Protein AF-A0A7W0FLH9-F1 (afdb_monomer)

Mean predicted aligned error: 10.16 Å

Foldseek 3Di:
DDPPPDPPQVLVVVVVVVVVVVVVCVVVVVDPDDPVLVCLLQVLVNLLSVLVSCVVVPQDNQLSVLSNVLSVVQNCQSVVVDPHHSVRSCVVCVVVNVVSVVVCCVVRDPPDPVVVVVD

Structure (mmCIF, N/CA/C/O backbone):
data_AF-A0A7W0FLH9-F1
#
_entry.id   AF-A0A7W0FLH9-F1
#
loop_
_atom_site.group_PDB
_atom_site.id
_atom_site.type_symbol
_atom_site.label_atom_id
_atom_site.label_alt_id
_atom_site.label_comp_id
_atom_site.label_asym_id
_atom_site.label_entity_id
_atom_site.label_seq_id
_atom_site.pdbx_PDB_ins_code
_atom_site.Cartn_x
_atom_site.Cartn_y
_atom_site.Cartn_z
_atom_site.occupancy
_atom_site.B_iso_or_equiv
_atom_site.auth_seq_id
_atom_site.auth_comp_id
_atom_site.auth_asym_id
_atom_site.auth_atom_id
_atom_site.pdbx_PDB_model_num
ATOM 1 N N . MET A 1 1 ? 5.107 27.122 -25.623 1.00 46.94 1 MET A N 1
ATOM 2 C CA . MET A 1 1 ? 5.609 25.757 -25.360 1.00 46.94 1 MET A CA 1
ATOM 3 C C . MET A 1 1 ? 4.586 25.083 -24.469 1.00 46.94 1 MET A C 1
ATOM 5 O O . MET A 1 1 ? 4.486 25.435 -23.302 1.00 46.94 1 MET A O 1
ATOM 9 N N . GLU A 1 2 ? 3.732 24.239 -25.037 1.00 46.28 2 GLU A N 1
ATOM 10 C CA . GLU A 1 2 ? 2.670 23.574 -24.283 1.00 46.28 2 GLU A CA 1
ATOM 11 C C . GLU A 1 2 ? 3.302 22.522 -23.369 1.00 46.28 2 GLU A C 1
ATOM 13 O O . GLU A 1 2 ? 3.909 21.554 -23.830 1.00 46.28 2 GLU A O 1
ATOM 18 N N . ALA A 1 3 ? 3.222 22.747 -22.057 1.00 50.81 3 ALA A N 1
ATOM 19 C CA . ALA A 1 3 ? 3.651 21.775 -21.067 1.00 50.81 3 ALA A CA 1
ATOM 20 C C . ALA A 1 3 ? 2.731 20.556 -21.181 1.00 50.81 3 ALA A C 1
ATOM 22 O O . ALA A 1 3 ? 1.613 20.549 -20.668 1.00 50.81 3 ALA A O 1
ATOM 23 N N . LYS A 1 4 ? 3.196 19.530 -21.898 1.00 52.47 4 LYS A N 1
ATOM 24 C CA . LYS A 1 4 ? 2.549 18.223 -21.997 1.00 52.47 4 LYS A CA 1
ATOM 25 C C . LYS A 1 4 ? 2.436 17.661 -20.578 1.00 52.47 4 LYS A C 1
ATOM 27 O O . LYS A 1 4 ? 3.406 17.102 -20.061 1.00 52.47 4 LYS A O 1
ATOM 32 N N . LYS A 1 5 ? 1.286 17.875 -19.925 1.00 56.19 5 LYS A N 1
ATOM 33 C CA . LYS A 1 5 ? 0.971 17.286 -18.620 1.00 56.19 5 LYS A CA 1
ATOM 34 C C . LYS A 1 5 ? 1.195 15.784 -18.761 1.00 56.19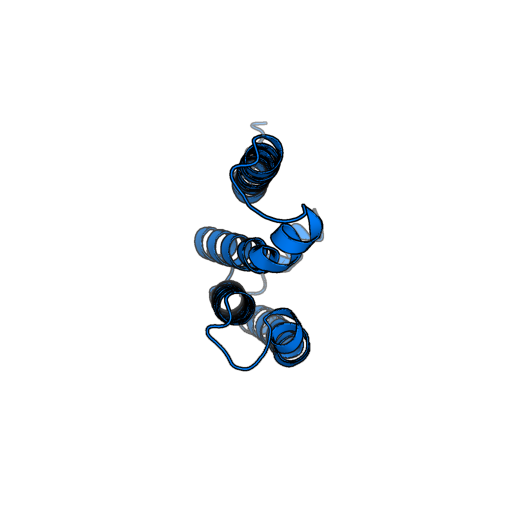 5 LYS A C 1
ATOM 36 O O . LYS A 1 5 ? 0.515 15.125 -19.549 1.00 56.19 5 LYS A O 1
ATOM 41 N N . LYS A 1 6 ? 2.210 15.261 -18.064 1.00 59.78 6 LYS A N 1
ATOM 42 C CA . LYS A 1 6 ? 2.355 13.815 -17.877 1.00 59.78 6 LYS A CA 1
ATOM 43 C C . LYS A 1 6 ? 1.005 13.323 -17.339 1.00 59.78 6 LYS A C 1
ATOM 45 O O . LYS A 1 6 ? 0.449 14.027 -16.498 1.00 59.78 6 LYS A O 1
ATOM 50 N N . PRO A 1 7 ? 0.453 12.195 -17.815 1.00 52.34 7 PRO A N 1
ATOM 51 C CA . PRO A 1 7 ? -0.747 11.637 -17.207 1.00 52.34 7 PRO A CA 1
ATOM 52 C C . PRO A 1 7 ? -0.443 11.452 -15.721 1.00 52.34 7 PRO A C 1
ATOM 54 O O . PRO A 1 7 ? 0.448 10.684 -15.354 1.00 52.34 7 PRO A O 1
ATOM 57 N N . GLU A 1 8 ? -1.078 12.263 -14.879 1.00 59.50 8 GLU A N 1
ATOM 58 C CA . GLU A 1 8 ? -0.849 12.219 -13.445 1.00 59.50 8 GLU A CA 1
ATOM 59 C C . GLU A 1 8 ? -1.439 10.908 -12.940 1.00 59.50 8 GLU A C 1
ATOM 61 O O . GLU A 1 8 ? -2.645 10.743 -12.813 1.00 59.50 8 GLU A O 1
ATOM 66 N N . SER A 1 9 ? -0.544 9.940 -12.767 1.00 63.91 9 SER A N 1
ATOM 67 C CA . SER A 1 9 ? -0.634 8.792 -11.877 1.00 63.91 9 SER A CA 1
ATOM 68 C C . SER A 1 9 ? -1.848 8.825 -10.937 1.00 63.91 9 SER A C 1
ATOM 70 O O . SER A 1 9 ? -1.760 9.389 -9.845 1.00 63.91 9 SER A O 1
ATOM 72 N N . LEU A 1 10 ? -2.945 8.159 -11.313 1.00 69.44 10 LEU A N 1
ATOM 73 C CA . LEU A 1 10 ? -4.137 8.030 -10.463 1.00 69.44 10 LEU A CA 1
ATOM 74 C C . LEU A 1 10 ? -3.866 7.214 -9.190 1.00 69.44 10 LEU A C 1
ATOM 76 O O . LEU A 1 10 ? -4.636 7.306 -8.239 1.00 69.44 10 LEU A O 1
ATOM 80 N N . PHE A 1 11 ? -2.746 6.485 -9.137 1.00 74.56 11 PHE A N 1
ATOM 81 C CA . PHE A 1 11 ? -2.289 5.751 -7.959 1.00 74.56 11 PHE A CA 1
ATOM 82 C C . PHE A 1 11 ? -2.237 6.608 -6.691 1.00 74.56 11 PHE A C 1
ATOM 84 O O . PHE A 1 11 ? -2.776 6.205 -5.666 1.00 74.56 11 PHE A O 1
ATOM 91 N N . PHE A 1 12 ? -1.614 7.791 -6.745 1.00 78.31 12 PHE A N 1
ATOM 92 C CA . PHE A 1 12 ? -1.407 8.613 -5.549 1.00 78.31 12 PHE A CA 1
ATOM 93 C C . PHE A 1 12 ? -2.721 9.216 -5.017 1.00 78.31 12 PHE A C 1
ATOM 95 O O . PHE A 1 12 ? -3.000 9.040 -3.830 1.00 78.31 12 PHE A O 1
ATOM 102 N N . PRO A 1 13 ? -3.581 9.836 -5.856 1.00 82.94 13 PRO A N 1
ATOM 103 C CA . PRO A 1 13 ? -4.915 10.260 -5.434 1.00 82.94 13 PRO A CA 1
ATOM 104 C C . PRO A 1 13 ? -5.774 9.104 -4.914 1.00 82.94 13 PRO A C 1
ATOM 106 O O . PRO A 1 13 ? -6.408 9.239 -3.873 1.00 82.94 13 PRO A O 1
ATOM 109 N N . LEU A 1 14 ? -5.780 7.956 -5.602 1.00 79.69 14 LEU A N 1
ATOM 110 C CA . LEU A 1 14 ? -6.586 6.801 -5.204 1.00 79.69 14 LEU A CA 1
ATOM 111 C C . LEU A 1 14 ? -6.117 6.211 -3.870 1.00 79.69 14 LEU A C 1
ATOM 113 O O . LEU A 1 14 ? -6.945 5.889 -3.022 1.00 79.69 14 LEU A O 1
ATOM 117 N N . LEU A 1 15 ? -4.802 6.115 -3.662 1.00 82.19 15 LEU A N 1
ATOM 118 C CA . LEU A 1 15 ? -4.219 5.662 -2.403 1.00 82.19 15 LEU A CA 1
ATOM 119 C C . LEU A 1 15 ? -4.559 6.623 -1.264 1.00 82.19 15 LEU A C 1
ATOM 121 O O . LEU A 1 15 ? -4.938 6.166 -0.191 1.00 82.19 15 LEU A O 1
ATOM 125 N N . LEU A 1 16 ? -4.499 7.937 -1.499 1.00 84.12 16 LEU A N 1
ATOM 126 C CA . LEU A 1 16 ? -4.888 8.943 -0.510 1.00 84.12 16 LEU A CA 1
ATOM 127 C C . LEU A 1 16 ? -6.373 8.828 -0.135 1.00 84.12 16 LEU A C 1
ATOM 129 O O . LEU A 1 16 ? -6.709 8.865 1.047 1.00 84.12 16 LEU A O 1
ATOM 133 N N . VAL A 1 17 ? -7.253 8.647 -1.127 1.00 85.88 17 VAL A N 1
ATOM 134 C CA . VAL A 1 17 ? -8.693 8.438 -0.904 1.00 85.88 17 VAL A CA 1
ATOM 135 C C . VAL A 1 17 ? -8.933 7.156 -0.111 1.00 85.88 17 VAL A C 1
ATOM 137 O O . VAL A 1 17 ? -9.650 7.189 0.886 1.00 85.88 17 VAL A O 1
ATOM 140 N N . ALA A 1 18 ? -8.305 6.044 -0.500 1.00 83.25 18 ALA A N 1
ATOM 141 C CA . ALA A 1 18 ? -8.431 4.770 0.202 1.00 83.25 18 ALA A CA 1
ATOM 142 C C . ALA A 1 18 ? -7.957 4.880 1.660 1.00 83.25 18 ALA A C 1
ATOM 144 O O . ALA A 1 18 ? -8.664 4.451 2.570 1.00 83.25 18 ALA A O 1
ATOM 145 N N . LEU A 1 19 ? -6.802 5.512 1.890 1.00 86.31 19 LEU A N 1
ATOM 146 C CA . LEU A 1 19 ? -6.252 5.730 3.226 1.00 86.31 19 LEU A CA 1
ATOM 147 C C . LEU A 1 19 ? -7.171 6.624 4.073 1.00 86.31 19 LEU A C 1
ATOM 149 O O . LEU A 1 19 ? -7.429 6.320 5.235 1.00 86.31 19 LEU A O 1
ATOM 153 N N . GLY A 1 20 ? -7.698 7.702 3.485 1.00 86.69 20 GLY A N 1
ATOM 154 C CA . GLY A 1 20 ? -8.612 8.629 4.151 1.00 86.69 20 GLY A CA 1
ATOM 155 C C . GLY A 1 20 ? -9.927 7.966 4.557 1.00 86.69 20 GLY A C 1
ATOM 156 O O . GLY A 1 20 ? -10.351 8.103 5.703 1.00 86.69 20 GLY A O 1
ATOM 157 N N . VAL A 1 21 ? -10.535 7.187 3.656 1.00 86.56 21 VAL A N 1
ATOM 158 C CA . VAL A 1 21 ? -11.740 6.395 3.955 1.00 86.56 21 VAL A CA 1
ATOM 159 C C . VAL A 1 21 ? -11.453 5.374 5.053 1.00 86.56 21 VAL A C 1
ATOM 161 O O . VAL A 1 21 ? -12.251 5.224 5.971 1.00 86.56 21 VAL A O 1
ATOM 164 N N . PHE A 1 22 ? -10.302 4.708 5.014 1.00 84.12 22 PHE A N 1
ATOM 165 C CA . PHE A 1 22 ? -9.934 3.706 6.011 1.00 84.12 22 PHE A CA 1
ATOM 166 C C . PHE A 1 22 ? -9.757 4.299 7.415 1.00 84.12 22 PHE A C 1
ATOM 168 O O . PHE A 1 22 ? -10.323 3.792 8.382 1.00 84.12 22 PHE A O 1
ATOM 175 N N . ILE A 1 23 ? -9.031 5.416 7.525 1.00 84.44 23 ILE A N 1
ATOM 176 C CA . ILE A 1 23 ? -8.865 6.149 8.789 1.00 84.44 23 ILE A CA 1
ATOM 177 C C . ILE A 1 23 ? -10.224 6.630 9.306 1.00 84.44 23 ILE A C 1
ATOM 179 O O . ILE A 1 23 ? -10.504 6.515 10.499 1.00 84.44 23 ILE A O 1
ATOM 183 N N . PHE A 1 24 ? -11.082 7.126 8.412 1.00 87.75 24 PHE A N 1
ATOM 184 C CA . PHE A 1 24 ? -12.431 7.552 8.759 1.00 87.75 24 PHE A CA 1
ATOM 185 C C . PHE A 1 24 ? -13.270 6.396 9.322 1.00 87.75 24 PHE A C 1
ATOM 187 O O . PHE A 1 24 ? -13.862 6.545 10.387 1.00 87.75 24 PHE A O 1
ATOM 194 N N . LEU A 1 25 ? -13.259 5.230 8.665 1.00 84.75 25 LEU A N 1
ATOM 195 C CA . LEU A 1 25 ? -13.985 4.025 9.090 1.00 84.75 25 LEU A CA 1
ATOM 196 C C . LEU A 1 25 ? -13.553 3.516 10.475 1.00 84.75 25 LEU A C 1
ATOM 198 O O . LEU A 1 25 ? -14.389 3.045 11.251 1.00 84.75 25 LEU A O 1
ATOM 202 N N . ILE A 1 26 ? -12.263 3.630 10.797 1.00 80.12 26 ILE A N 1
ATOM 203 C CA . ILE A 1 26 ? -11.733 3.283 12.122 1.00 80.12 26 ILE A CA 1
ATOM 204 C C . ILE A 1 26 ? -12.163 4.326 13.160 1.00 80.12 26 ILE A C 1
ATOM 206 O O . ILE A 1 26 ? -12.554 3.968 14.268 1.00 80.12 26 ILE A O 1
ATOM 210 N N . ASN A 1 27 ? -12.144 5.613 12.803 1.00 84.25 27 ASN A N 1
ATOM 211 C CA . ASN A 1 27 ? -12.521 6.691 13.716 1.00 84.25 27 ASN A CA 1
ATOM 212 C C . ASN A 1 27 ? -13.998 6.623 14.141 1.00 84.25 27 ASN A C 1
ATOM 214 O O . ASN A 1 27 ? -14.305 6.838 15.310 1.00 84.25 27 ASN A O 1
ATOM 218 N N . ILE A 1 28 ? -14.898 6.255 13.225 1.00 88.00 28 ILE A N 1
ATOM 219 C CA . ILE A 1 28 ? -16.331 6.081 13.519 1.00 88.00 28 ILE A CA 1
ATOM 220 C C . ILE A 1 28 ? -16.654 4.754 14.234 1.00 88.00 28 ILE A C 1
ATOM 222 O O . ILE A 1 28 ? -17.824 4.435 14.431 1.00 88.00 28 ILE A O 1
ATOM 226 N N . GLY A 1 29 ? -15.641 3.953 14.588 1.00 79.44 29 GLY A N 1
ATOM 227 C CA . GLY A 1 29 ? -15.801 2.701 15.335 1.00 79.44 29 GLY A CA 1
ATOM 228 C C . GLY A 1 29 ? -16.501 1.576 14.566 1.00 79.44 29 GLY A C 1
ATOM 229 O O . GLY A 1 29 ? -16.915 0.591 15.169 1.00 79.44 29 GLY A O 1
ATOM 230 N N . THR A 1 30 ? -16.649 1.710 13.243 1.00 80.69 30 THR A N 1
ATOM 231 C CA . THR A 1 30 ? -17.276 0.678 12.397 1.00 80.69 30 THR A CA 1
ATOM 232 C C . THR A 1 30 ? -16.352 -0.522 12.208 1.00 80.69 30 THR A C 1
ATOM 234 O O . THR A 1 30 ? -16.815 -1.655 12.108 1.00 80.69 30 THR A O 1
ATOM 237 N N . VAL A 1 31 ? -15.040 -0.283 12.178 1.00 76.00 31 VAL A N 1
ATOM 238 C CA . VAL A 1 31 ? -14.031 -1.335 12.060 1.00 76.00 31 VAL A CA 1
ATOM 239 C C . VAL A 1 31 ? -13.496 -1.664 13.446 1.00 76.00 31 VAL A C 1
ATOM 241 O O . VAL A 1 31 ? -12.934 -0.811 14.129 1.00 76.00 31 VAL A O 1
ATOM 244 N N . SER A 1 32 ? -13.694 -2.911 13.864 1.00 72.12 32 SER A N 1
ATOM 245 C CA . SER A 1 32 ? -13.181 -3.427 15.128 1.00 72.12 32 SER A CA 1
ATOM 246 C C . SER A 1 32 ? -11.654 -3.560 15.069 1.00 72.12 32 SER A C 1
ATOM 248 O O . SER A 1 32 ? -11.104 -4.014 14.066 1.00 72.12 32 SER A O 1
ATOM 250 N N . GLY A 1 33 ? -10.968 -3.186 16.150 1.00 76.56 33 GLY A N 1
ATOM 251 C CA . GLY A 1 33 ? -9.512 -3.304 16.275 1.00 76.56 33 GLY A CA 1
ATOM 252 C C . GLY A 1 33 ? -8.767 -1.974 16.179 1.00 76.56 33 GLY A C 1
ATOM 253 O O . GLY A 1 33 ? -9.334 -0.907 15.953 1.00 76.56 33 GLY A O 1
ATOM 254 N N . THR A 1 34 ? -7.461 -2.036 16.396 1.00 83.44 34 THR A N 1
ATOM 255 C CA . THR A 1 34 ? -6.576 -0.868 16.356 1.00 83.44 34 THR A CA 1
ATOM 256 C C . THR A 1 34 ? -6.216 -0.476 14.921 1.00 83.44 34 THR A C 1
ATOM 258 O O . THR A 1 34 ? -6.277 -1.292 13.997 1.00 83.44 34 THR A O 1
ATOM 261 N N . LEU A 1 35 ? -5.777 0.778 14.731 1.00 80.81 35 LEU A N 1
ATOM 262 C CA . LEU A 1 35 ? -5.184 1.249 13.468 1.00 80.81 35 LEU A CA 1
ATOM 263 C C . LEU A 1 35 ? -4.071 0.316 12.985 1.00 80.81 35 LEU A C 1
ATOM 265 O O . LEU A 1 35 ? -3.969 0.032 11.796 1.00 80.81 35 LEU A O 1
ATOM 269 N N . TRP A 1 36 ? -3.248 -0.162 13.918 1.00 84.19 36 TRP A N 1
ATOM 270 C CA . TRP A 1 36 ? -2.093 -0.992 13.614 1.00 84.19 36 TRP A CA 1
ATOM 271 C C . TRP A 1 36 ? -2.476 -2.395 13.142 1.00 84.19 36 TRP A C 1
ATOM 273 O O . TRP A 1 36 ? -1.945 -2.857 12.137 1.00 84.19 36 TRP A O 1
ATOM 283 N N . GLU A 1 37 ? -3.425 -3.050 13.815 1.00 85.12 37 GLU A N 1
ATOM 284 C CA . GLU A 1 37 ? -3.932 -4.370 13.414 1.00 85.12 37 GLU A CA 1
ATOM 285 C C . GLU A 1 37 ? -4.563 -4.318 12.024 1.00 85.12 37 GLU A C 1
ATOM 287 O O . GLU A 1 37 ? -4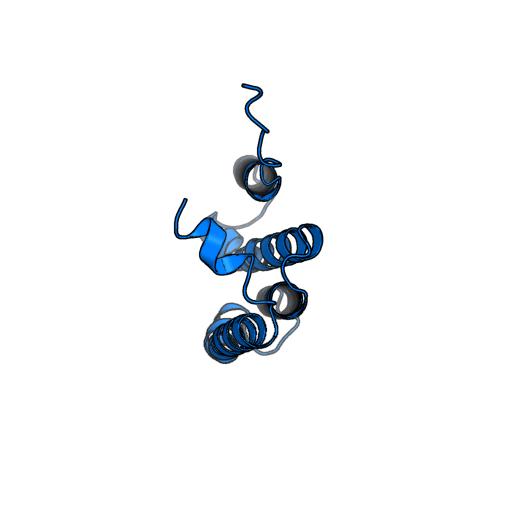.214 -5.100 11.141 1.00 85.12 37 GLU A O 1
ATOM 292 N N . ASN A 1 38 ? -5.429 -3.332 11.804 1.00 84.81 38 ASN A N 1
ATOM 293 C CA . ASN A 1 38 ? -6.096 -3.123 10.530 1.00 84.81 38 ASN A CA 1
ATOM 294 C C . ASN A 1 38 ? -5.090 -2.804 9.414 1.00 84.81 38 ASN A C 1
ATOM 296 O O . ASN A 1 38 ? -5.161 -3.375 8.325 1.00 84.81 38 ASN A O 1
ATOM 300 N N . LEU A 1 39 ? -4.087 -1.965 9.679 1.00 85.62 39 LEU A N 1
ATOM 301 C CA . LEU A 1 39 ? -3.029 -1.697 8.708 1.00 85.62 39 LEU A CA 1
ATOM 302 C C . LEU A 1 39 ? -2.215 -2.963 8.393 1.00 85.62 39 LEU A C 1
ATOM 304 O O . LEU A 1 39 ? -1.972 -3.254 7.225 1.00 85.62 39 LEU A O 1
ATOM 308 N N . MET A 1 40 ? -1.856 -3.761 9.402 1.00 86.69 40 MET A N 1
ATOM 309 C CA . MET A 1 40 ? -1.158 -5.041 9.218 1.00 86.69 40 MET A CA 1
ATOM 310 C C . MET A 1 40 ? -2.003 -6.104 8.510 1.00 86.69 40 MET A C 1
ATOM 312 O O . MET A 1 40 ? -1.447 -7.001 7.873 1.00 86.69 40 MET A O 1
ATOM 316 N N . GLN A 1 41 ? -3.328 -5.998 8.557 1.00 87.31 41 GLN A N 1
ATOM 317 C CA . GLN A 1 41 ? -4.222 -6.888 7.827 1.00 87.31 41 GLN A CA 1
ATOM 318 C C . GLN A 1 41 ? -4.386 -6.469 6.359 1.00 87.31 41 GLN A C 1
ATOM 320 O O . GLN A 1 41 ? -4.316 -7.319 5.469 1.00 87.31 41 GLN A O 1
ATOM 325 N N . TYR A 1 42 ? -4.529 -5.169 6.087 1.00 88.12 42 TYR A N 1
ATOM 326 C CA . TYR A 1 42 ? -4.876 -4.651 4.759 1.00 88.12 42 TYR A CA 1
ATOM 327 C C . TYR A 1 42 ? -3.715 -4.037 3.966 1.00 88.12 42 TYR A C 1
ATOM 329 O O . TYR A 1 42 ? -3.905 -3.682 2.805 1.00 88.12 42 TYR A O 1
ATOM 337 N N . TRP A 1 43 ? -2.492 -3.965 4.497 1.00 88.44 43 TRP A N 1
ATOM 338 C CA . TRP A 1 43 ? -1.337 -3.477 3.728 1.00 88.44 43 TRP A CA 1
ATOM 339 C C . TRP A 1 43 ? -1.103 -4.165 2.365 1.00 88.44 43 TRP A C 1
ATOM 341 O O . TRP A 1 43 ? -0.656 -3.463 1.451 1.00 88.44 43 TRP A O 1
ATOM 351 N N . PRO A 1 44 ? -1.426 -5.463 2.133 1.00 90.69 44 PRO A N 1
ATOM 352 C CA . PRO A 1 44 ? -1.227 -6.073 0.819 1.00 90.69 44 PRO A CA 1
ATOM 353 C C . PRO A 1 44 ? -2.109 -5.443 -0.267 1.00 90.69 44 PRO A C 1
ATOM 355 O O . PRO A 1 44 ? -1.784 -5.532 -1.448 1.00 90.69 44 PRO A O 1
ATOM 358 N N . VAL A 1 45 ? -3.187 -4.743 0.111 1.00 88.94 45 VAL A N 1
ATOM 359 C CA . VAL A 1 45 ? -4.042 -3.989 -0.819 1.00 88.94 45 VAL A CA 1
ATOM 360 C C . VAL A 1 45 ? -3.236 -2.928 -1.573 1.00 88.94 45 VAL A C 1
ATOM 362 O O . VAL A 1 45 ? -3.473 -2.713 -2.758 1.00 88.94 45 VAL A O 1
ATOM 365 N N . ILE A 1 46 ? -2.226 -2.320 -0.944 1.00 87.69 46 ILE A N 1
ATOM 366 C CA . ILE A 1 46 ? -1.353 -1.341 -1.607 1.00 87.69 46 ILE A CA 1
ATOM 367 C C . ILE A 1 46 ? -0.564 -2.007 -2.745 1.00 87.69 46 ILE A C 1
ATOM 369 O O . ILE A 1 46 ? -0.445 -1.426 -3.823 1.00 87.69 46 ILE A O 1
ATOM 373 N N . LEU A 1 47 ? -0.083 -3.241 -2.543 1.00 89.06 47 LEU A N 1
ATOM 374 C CA . LEU A 1 47 ? 0.609 -4.018 -3.581 1.00 89.06 47 LEU A CA 1
ATOM 375 C C . LEU A 1 47 ? -0.327 -4.363 -4.745 1.00 89.06 47 LEU A C 1
ATOM 377 O O . LEU A 1 47 ? 0.073 -4.259 -5.902 1.00 89.06 47 LEU A O 1
ATOM 381 N N . ILE A 1 48 ? -1.580 -4.718 -4.445 1.00 90.06 48 ILE A N 1
ATOM 382 C CA . ILE A 1 48 ? -2.616 -4.992 -5.452 1.00 90.06 48 ILE A CA 1
ATOM 383 C C . ILE A 1 48 ? -2.892 -3.736 -6.286 1.00 90.06 48 ILE A C 1
ATOM 385 O O . ILE A 1 48 ? -2.878 -3.803 -7.512 1.00 90.06 48 ILE A O 1
ATOM 389 N N . ILE A 1 49 ? -3.096 -2.583 -5.639 1.00 87.56 49 ILE A N 1
ATOM 390 C CA . ILE A 1 49 ? -3.345 -1.306 -6.324 1.00 87.56 49 ILE A CA 1
ATOM 391 C C . ILE A 1 49 ? -2.130 -0.904 -7.172 1.00 87.56 49 ILE A C 1
ATOM 393 O O . ILE A 1 49 ? -2.300 -0.475 -8.311 1.00 87.56 49 ILE A O 1
ATOM 397 N N . ALA A 1 50 ? -0.908 -1.086 -6.664 1.00 85.12 50 ALA A N 1
ATOM 398 C CA . ALA A 1 50 ? 0.317 -0.817 -7.417 1.00 85.12 50 ALA A CA 1
ATOM 399 C C . ALA A 1 50 ? 0.459 -1.742 -8.639 1.00 85.12 50 ALA A C 1
ATOM 401 O O . ALA A 1 50 ? 0.813 -1.283 -9.725 1.00 85.12 50 ALA A O 1
ATOM 402 N N . GLY A 1 51 ? 0.131 -3.029 -8.489 1.00 86.12 51 GLY A N 1
ATOM 403 C CA . GLY A 1 51 ? 0.081 -3.982 -9.598 1.00 86.12 51 GLY A CA 1
ATOM 404 C C . GLY A 1 51 ? -0.991 -3.627 -10.634 1.00 86.12 51 GLY A C 1
ATOM 405 O O . GLY A 1 51 ? -0.743 -3.708 -11.833 1.00 86.12 51 GLY A O 1
ATOM 406 N N . LEU A 1 52 ? -2.165 -3.159 -10.209 1.00 87.06 52 LEU A N 1
ATOM 407 C CA . LEU A 1 52 ? -3.215 -2.700 -11.126 1.00 87.06 52 LEU A CA 1
ATOM 408 C C . LEU A 1 52 ? -2.804 -1.438 -11.891 1.00 87.06 52 LEU A C 1
ATOM 410 O O . LEU A 1 52 ? -2.996 -1.371 -13.105 1.00 87.06 52 LEU A O 1
ATOM 414 N N . ASP A 1 53 ? -2.210 -0.457 -11.209 1.00 82.06 53 ASP A N 1
ATOM 415 C CA . ASP A 1 53 ? -1.737 0.775 -11.846 1.00 82.06 53 ASP A CA 1
ATOM 416 C C . ASP A 1 53 ? -0.596 0.493 -12.837 1.00 82.06 53 ASP A C 1
ATOM 418 O O . ASP A 1 53 ? -0.585 1.029 -13.946 1.00 82.06 53 ASP A O 1
ATOM 422 N N . GLY A 1 54 ? 0.318 -0.422 -12.494 1.00 77.88 54 GLY A N 1
ATOM 423 C CA . GLY A 1 54 ? 1.363 -0.887 -13.406 1.00 77.88 54 GLY A CA 1
ATOM 424 C C . GLY A 1 54 ? 0.797 -1.555 -14.664 1.00 77.88 54 GLY A C 1
ATOM 425 O O . GLY A 1 54 ? 1.255 -1.276 -15.773 1.00 77.88 54 GLY A O 1
ATOM 426 N N . LEU A 1 55 ? -0.250 -2.373 -14.515 1.00 79.75 55 LEU A N 1
ATOM 427 C CA . LEU A 1 55 ? -0.932 -3.006 -15.645 1.00 79.75 55 LEU A CA 1
ATOM 428 C C . LEU A 1 55 ? -1.633 -1.968 -16.536 1.00 79.75 55 LEU A C 1
ATOM 430 O O . LEU A 1 55 ? -1.603 -2.078 -17.764 1.00 79.75 55 LEU A O 1
ATOM 434 N N . TYR A 1 56 ? -2.223 -0.935 -15.929 1.00 79.62 56 TYR A N 1
ATOM 435 C CA . TYR A 1 56 ? -2.886 0.156 -16.644 1.00 79.62 56 TYR A CA 1
ATOM 436 C C . TYR A 1 56 ? -1.904 0.992 -17.480 1.00 79.62 56 TYR A C 1
ATOM 438 O O . TYR A 1 56 ? -2.223 1.377 -18.606 1.00 79.62 56 TYR A O 1
ATOM 446 N N . ARG A 1 57 ? -0.685 1.226 -16.975 1.00 72.19 57 ARG A N 1
ATOM 447 C CA . ARG A 1 57 ? 0.360 1.998 -17.675 1.00 72.19 57 ARG A CA 1
ATOM 448 C C . ARG A 1 57 ? 1.023 1.260 -18.837 1.00 72.19 57 ARG A C 1
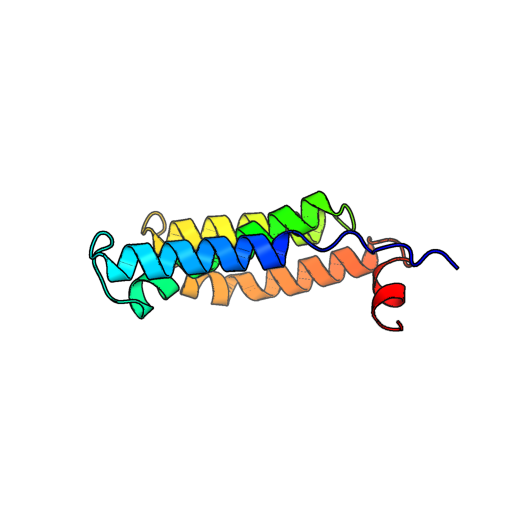ATOM 450 O O . ARG A 1 57 ? 1.664 1.906 -19.659 1.00 72.19 57 ARG A O 1
ATOM 457 N N . ARG A 1 58 ? 0.839 -0.062 -18.945 1.00 66.25 58 ARG A N 1
ATOM 458 C CA . ARG A 1 58 ? 1.399 -0.928 -20.005 1.00 66.25 58 ARG A CA 1
ATOM 459 C C . ARG A 1 58 ? 2.926 -0.857 -20.183 1.00 66.25 58 ARG A C 1
ATOM 461 O O . ARG A 1 58 ? 3.424 -1.287 -21.220 1.00 66.25 58 ARG A O 1
ATOM 468 N N . ASP A 1 59 ? 3.669 -0.389 -19.182 1.00 63.66 59 ASP A N 1
ATOM 469 C CA . ASP A 1 59 ? 5.139 -0.318 -19.233 1.00 63.66 59 ASP A CA 1
ATOM 470 C C . ASP A 1 59 ? 5.816 -1.709 -19.142 1.00 63.66 59 ASP A C 1
ATOM 472 O O . ASP A 1 59 ? 6.984 -1.850 -19.491 1.00 63.66 59 ASP A O 1
ATOM 476 N N . GLY A 1 60 ? 5.065 -2.747 -18.755 1.00 67.25 60 GLY A N 1
ATOM 477 C CA . GLY A 1 60 ? 5.492 -4.146 -18.656 1.00 67.25 60 GLY A CA 1
ATOM 478 C C . GLY A 1 60 ? 4.375 -4.978 -18.020 1.00 67.25 60 GLY A C 1
ATOM 479 O O . GLY A 1 60 ? 3.580 -4.447 -17.252 1.00 67.25 60 GLY A O 1
ATOM 480 N N . TRP A 1 61 ? 4.241 -6.263 -18.362 1.00 74.06 61 TRP A N 1
ATOM 481 C CA . TRP A 1 61 ? 3.145 -7.109 -17.842 1.00 74.06 61 TRP A CA 1
ATOM 482 C C . TRP A 1 61 ? 3.606 -8.024 -16.706 1.00 74.06 61 TRP A C 1
ATOM 484 O O . TRP A 1 61 ? 2.807 -8.383 -15.845 1.00 74.06 61 TRP A O 1
ATOM 494 N N . VAL A 1 62 ? 4.896 -8.374 -16.675 1.00 81.25 62 VAL A N 1
ATOM 495 C CA . VAL A 1 62 ? 5.453 -9.358 -15.737 1.00 81.25 62 VAL A CA 1
ATOM 496 C C . VAL A 1 62 ? 5.489 -8.799 -14.315 1.00 81.25 62 VAL A C 1
ATOM 498 O O . VAL A 1 62 ? 4.920 -9.404 -13.409 1.00 81.25 62 VAL A O 1
ATOM 501 N N . GLY A 1 63 ? 6.092 -7.623 -14.115 1.00 83.50 63 GLY A N 1
ATOM 502 C CA . GLY A 1 63 ? 6.169 -6.978 -12.799 1.00 83.50 63 GLY A CA 1
ATOM 503 C C . GLY A 1 63 ? 4.793 -6.714 -12.170 1.00 83.50 63 GLY A C 1
ATOM 504 O O . GLY A 1 63 ? 4.547 -7.166 -11.048 1.00 83.50 63 GLY A O 1
ATOM 505 N N . PRO A 1 64 ? 3.861 -6.052 -12.884 1.00 85.62 64 PRO A N 1
ATOM 506 C CA . PRO A 1 64 ? 2.531 -5.759 -12.357 1.00 85.62 64 PRO A CA 1
ATOM 507 C C . PRO A 1 64 ? 1.700 -7.007 -12.043 1.00 85.62 64 PRO A C 1
ATOM 509 O O . PRO A 1 64 ? 1.033 -7.037 -11.011 1.00 85.62 64 PRO A O 1
ATOM 512 N N . MET A 1 65 ? 1.783 -8.061 -12.868 1.00 87.06 65 MET A N 1
ATOM 513 C CA . MET A 1 65 ? 1.125 -9.348 -12.593 1.00 87.06 65 MET A CA 1
ATOM 514 C C . MET A 1 65 ? 1.665 -10.016 -11.330 1.00 87.06 65 MET A C 1
ATOM 516 O O . MET A 1 65 ? 0.887 -10.522 -10.522 1.00 87.06 65 MET A O 1
ATOM 520 N N . VAL A 1 66 ? 2.985 -9.998 -11.133 1.00 89.31 66 VAL A N 1
ATOM 521 C CA . VAL A 1 66 ? 3.609 -10.574 -9.936 1.00 89.31 66 VAL A CA 1
ATOM 522 C C . VAL A 1 66 ? 3.207 -9.791 -8.686 1.00 89.31 66 VAL A C 1
ATOM 524 O O . VAL A 1 66 ? 2.837 -10.403 -7.689 1.00 89.31 66 VAL A O 1
ATOM 527 N N . LEU A 1 67 ? 3.204 -8.455 -8.741 1.00 88.69 67 LEU A N 1
ATOM 528 C CA . LEU A 1 67 ? 2.729 -7.600 -7.645 1.00 88.69 67 LEU A CA 1
ATOM 529 C C . LEU A 1 67 ? 1.266 -7.883 -7.283 1.00 88.69 67 LEU A C 1
ATOM 531 O O . LEU A 1 67 ? 0.944 -8.047 -6.107 1.00 88.69 67 LEU A O 1
ATOM 535 N N . LEU A 1 68 ? 0.400 -7.999 -8.292 1.00 91.06 68 LEU A N 1
ATOM 536 C CA . LEU A 1 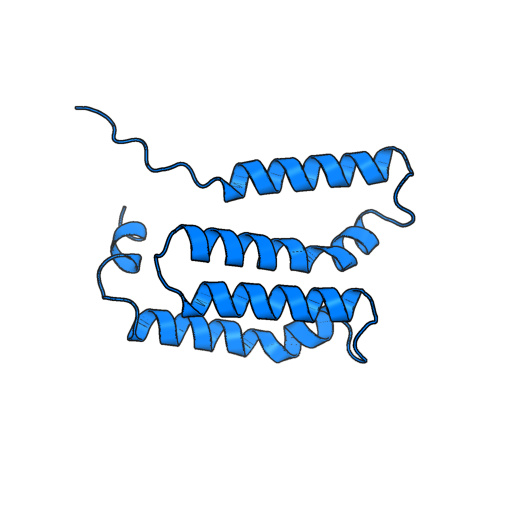68 ? -1.012 -8.343 -8.124 1.00 91.06 68 LEU A CA 1
ATOM 537 C C . LEU A 1 68 ? -1.198 -9.716 -7.474 1.00 91.06 68 LEU A C 1
ATOM 539 O O . LEU A 1 68 ? -1.936 -9.847 -6.496 1.00 91.06 68 LEU A O 1
ATOM 543 N N . GLY A 1 69 ? -0.516 -10.735 -8.002 1.00 91.56 69 GLY A N 1
ATOM 544 C CA . GLY A 1 69 ? -0.589 -12.100 -7.490 1.00 91.56 69 GLY A CA 1
ATOM 545 C C . GLY A 1 69 ? -0.084 -12.196 -6.052 1.00 91.56 69 GLY A C 1
ATOM 546 O O . GLY A 1 69 ? -0.770 -12.747 -5.194 1.00 91.56 69 GLY A O 1
ATOM 547 N N . LEU A 1 70 ? 1.073 -11.594 -5.762 1.00 91.62 70 LEU A N 1
ATOM 548 C CA . LEU A 1 70 ? 1.650 -11.582 -4.419 1.00 91.62 70 LEU A CA 1
ATOM 549 C C . LEU A 1 70 ? 0.774 -10.827 -3.423 1.00 91.62 70 LEU A C 1
ATOM 551 O O . LEU A 1 70 ? 0.487 -11.360 -2.353 1.00 91.62 70 LEU A O 1
ATOM 555 N N . GLY A 1 71 ? 0.296 -9.634 -3.782 1.00 91.62 71 GLY A N 1
ATOM 556 C CA . GLY A 1 71 ? -0.610 -8.860 -2.936 1.00 91.62 71 GLY A CA 1
ATOM 557 C C . GLY A 1 71 ? -1.892 -9.631 -2.610 1.00 91.62 71 GLY A C 1
ATOM 558 O O . GLY A 1 71 ? -2.326 -9.648 -1.461 1.00 91.62 71 GLY A O 1
ATOM 559 N N . THR A 1 72 ? -2.446 -10.348 -3.591 1.00 92.12 72 THR A N 1
ATOM 560 C CA . THR A 1 72 ? -3.649 -11.175 -3.407 1.00 92.12 72 THR A CA 1
ATOM 561 C C . THR A 1 72 ? -3.388 -12.365 -2.483 1.00 92.12 72 THR A C 1
ATOM 563 O O . THR A 1 72 ? -4.132 -12.575 -1.528 1.00 92.12 72 THR A O 1
ATOM 566 N N . ILE A 1 73 ? -2.310 -13.122 -2.714 1.00 91.94 73 ILE A N 1
ATOM 567 C CA . ILE A 1 73 ? -1.940 -14.278 -1.880 1.00 91.94 73 ILE A CA 1
ATOM 568 C C . ILE A 1 73 ? -1.664 -13.841 -0.436 1.00 91.94 73 ILE A C 1
ATOM 570 O O . ILE A 1 73 ? -2.094 -14.494 0.512 1.00 91.94 73 ILE A O 1
ATOM 574 N N . MET A 1 74 ? -0.985 -12.711 -0.250 1.00 91.56 74 MET A N 1
ATOM 575 C CA . MET A 1 74 ? -0.696 -12.180 1.079 1.00 91.56 74 MET A CA 1
ATOM 576 C C . MET A 1 74 ? -1.947 -11.674 1.791 1.00 91.56 74 MET A C 1
ATOM 578 O O . MET A 1 74 ? -2.076 -11.893 2.994 1.00 91.56 74 MET A O 1
ATOM 582 N N . LEU A 1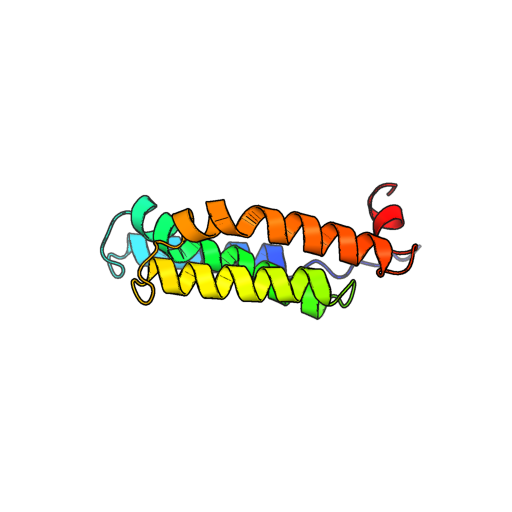 75 ? -2.885 -11.053 1.070 1.00 91.69 75 LEU A N 1
ATOM 583 C CA . LEU A 1 75 ? -4.177 -10.670 1.637 1.00 91.69 75 LEU A CA 1
ATOM 584 C C . LEU A 1 75 ? -4.952 -11.906 2.107 1.00 91.69 75 LEU A C 1
ATOM 586 O O . LEU A 1 75 ? -5.461 -11.916 3.223 1.00 91.69 75 LEU A O 1
ATOM 590 N N . LEU A 1 76 ? -4.977 -12.972 1.303 1.00 92.12 76 LEU A N 1
ATOM 591 C CA . LEU A 1 76 ? -5.590 -14.246 1.689 1.00 92.12 76 LEU A CA 1
ATOM 592 C C . LEU A 1 76 ? -4.931 -14.842 2.942 1.00 92.12 76 LEU A C 1
ATOM 594 O O . LEU A 1 76 ? -5.633 -15.323 3.830 1.00 92.12 76 LEU A O 1
ATOM 598 N N . GLY A 1 77 ? -3.603 -14.750 3.056 1.00 91.00 77 GLY A N 1
ATOM 599 C CA . GLY A 1 77 ? -2.877 -15.167 4.259 1.00 91.00 77 GLY A CA 1
ATOM 600 C C . GLY A 1 77 ? -3.210 -14.324 5.493 1.00 91.00 77 GLY A C 1
ATOM 601 O O . GLY A 1 77 ? -3.371 -14.861 6.583 1.00 91.00 77 GLY A O 1
ATOM 602 N N . ASN A 1 78 ? -3.375 -13.009 5.335 1.00 90.25 78 ASN A N 1
ATOM 603 C CA . ASN A 1 78 ? -3.805 -12.111 6.415 1.00 90.25 78 ASN A CA 1
ATOM 604 C C . ASN A 1 78 ? -5.271 -12.312 6.832 1.00 90.25 78 ASN A C 1
ATOM 606 O O . ASN A 1 78 ? -5.651 -11.982 7.951 1.00 90.25 78 ASN A O 1
ATOM 610 N N . LEU A 1 79 ? -6.103 -12.842 5.940 1.00 88.44 79 LEU A N 1
ATOM 611 C CA . LEU A 1 79 ? -7.497 -13.189 6.210 1.00 88.44 79 LEU A CA 1
ATOM 612 C C . LEU A 1 79 ? -7.656 -14.614 6.773 1.00 88.44 79 LEU A C 1
ATOM 614 O O . LEU A 1 79 ? -8.778 -15.096 6.884 1.00 88.44 79 LEU A O 1
ATOM 618 N N . HIS A 1 80 ? -6.552 -15.286 7.127 1.00 86.69 80 HIS A N 1
ATOM 619 C CA . HIS A 1 80 ? -6.532 -16.664 7.633 1.00 86.69 80 HIS A CA 1
ATOM 620 C C . HIS A 1 80 ? -7.118 -17.715 6.667 1.00 86.69 80 HIS A C 1
ATOM 622 O O . HIS A 1 80 ? -7.471 -18.813 7.090 1.00 86.69 80 HIS A O 1
ATOM 628 N N . TYR A 1 81 ? -7.177 -17.425 5.358 1.00 88.38 81 TYR A N 1
ATOM 629 C CA . TYR A 1 81 ? -7.520 -18.428 4.337 1.00 88.38 81 TYR A CA 1
ATOM 630 C C . TYR A 1 81 ? -6.350 -19.370 4.009 1.00 88.38 81 TYR A C 1
ATOM 632 O O . TYR A 1 81 ? -6.549 -20.388 3.350 1.00 88.38 81 TYR A O 1
ATOM 640 N N . LEU A 1 82 ? -5.131 -19.031 4.439 1.00 86.94 82 LEU A N 1
ATOM 641 C CA . LEU A 1 82 ? -3.919 -19.834 4.259 1.00 86.94 82 LEU A CA 1
ATOM 642 C C . LEU A 1 82 ? -3.325 -20.200 5.625 1.00 86.94 82 LEU A C 1
ATOM 644 O O . LEU A 1 82 ? -3.471 -19.444 6.583 1.00 86.94 82 LEU A O 1
ATOM 648 N N . GLU A 1 83 ? -2.596 -21.320 5.699 1.00 81.44 83 GLU A N 1
ATOM 649 C CA . GLU A 1 83 ? -1.879 -21.737 6.922 1.00 81.44 83 GLU A CA 1
ATOM 650 C C . GLU A 1 83 ? -0.820 -20.719 7.370 1.00 81.44 83 GLU A C 1
ATOM 652 O O . GLU A 1 83 ? -0.516 -20.601 8.556 1.00 81.44 83 GLU A O 1
ATOM 657 N N . PHE A 1 84 ? -0.249 -19.976 6.420 1.00 82.06 84 PHE A N 1
ATOM 658 C CA . PHE A 1 84 ? 0.794 -18.992 6.680 1.00 82.06 84 PHE A CA 1
ATOM 659 C C . PHE A 1 84 ? 0.218 -17.576 6.658 1.00 82.06 84 PHE A C 1
ATOM 661 O O . PHE A 1 84 ? -0.500 -17.201 5.730 1.00 82.06 84 PHE A O 1
ATOM 668 N N . GLY A 1 85 ? 0.602 -16.759 7.642 1.00 86.19 85 GLY A N 1
ATOM 669 C CA . GLY A 1 85 ? 0.236 -15.342 7.674 1.00 86.19 85 GLY A CA 1
ATOM 670 C C . GLY A 1 85 ? 0.811 -14.568 6.484 1.00 86.19 85 GLY A C 1
ATOM 671 O O . GLY A 1 85 ? 1.900 -14.881 5.990 1.00 86.19 85 GLY A O 1
ATOM 672 N N . GLY A 1 86 ? 0.114 -13.518 6.042 1.00 85.38 86 GLY A N 1
ATOM 673 C CA . GLY A 1 86 ? 0.506 -12.734 4.865 1.00 85.38 86 GLY A CA 1
ATOM 674 C C . GLY A 1 86 ? 1.914 -12.142 4.966 1.00 85.38 86 GLY A C 1
ATOM 675 O O . GLY A 1 86 ? 2.664 -12.159 3.993 1.00 85.38 86 GLY A O 1
ATOM 676 N N . PHE A 1 87 ? 2.334 -11.710 6.158 1.00 87.44 87 PHE A N 1
ATOM 677 C CA . PHE A 1 87 ? 3.703 -11.234 6.385 1.00 87.44 87 PHE A CA 1
ATOM 678 C C . PHE A 1 87 ? 4.760 -12.349 6.274 1.00 87.44 87 PHE A C 1
ATOM 680 O O . PHE A 1 87 ? 5.823 -12.141 5.692 1.00 87.44 87 PHE A O 1
ATOM 687 N N . ALA A 1 88 ? 4.468 -13.558 6.763 1.00 89.62 88 ALA A N 1
ATOM 688 C CA . ALA A 1 88 ? 5.372 -14.700 6.616 1.00 89.62 88 ALA A CA 1
ATOM 689 C C . ALA A 1 88 ? 5.511 -15.119 5.142 1.00 89.62 88 ALA A C 1
ATOM 691 O O . ALA A 1 88 ? 6.613 -15.414 4.675 1.00 89.62 88 ALA A O 1
ATOM 692 N N . LEU A 1 89 ? 4.406 -15.081 4.389 1.00 88.94 89 LEU A N 1
ATOM 693 C CA . LEU A 1 89 ? 4.411 -15.296 2.943 1.00 88.94 89 LEU A CA 1
ATOM 694 C C . LEU A 1 89 ? 5.251 -14.236 2.228 1.00 88.94 89 LEU A C 1
ATOM 696 O O . LEU A 1 89 ? 6.058 -14.588 1.373 1.00 88.94 89 LEU A O 1
ATOM 700 N N . PHE A 1 90 ? 5.151 -12.965 2.619 1.00 88.12 90 PHE A N 1
ATOM 701 C CA . PHE A 1 90 ? 5.995 -11.906 2.066 1.00 88.12 90 PHE A CA 1
ATOM 702 C C . PHE A 1 90 ? 7.488 -12.181 2.265 1.00 88.12 90 PHE A C 1
ATOM 704 O O . PHE A 1 90 ? 8.246 -12.149 1.300 1.00 88.12 90 PHE A O 1
ATOM 711 N N . LEU A 1 91 ? 7.915 -12.530 3.482 1.00 90.06 91 LEU A N 1
ATOM 712 C CA . LEU A 1 91 ? 9.321 -12.851 3.770 1.00 90.06 91 LEU A CA 1
ATOM 713 C C . LEU A 1 91 ? 9.845 -14.058 2.981 1.00 90.06 91 LEU A C 1
ATOM 715 O O . LEU A 1 91 ? 11.052 -14.192 2.789 1.00 90.06 91 LEU A O 1
ATOM 719 N N . ARG A 1 92 ? 8.959 -14.934 2.504 1.00 89.31 92 ARG A N 1
ATOM 720 C CA . ARG A 1 92 ? 9.325 -16.075 1.660 1.00 89.31 92 ARG A CA 1
ATOM 721 C C . ARG A 1 92 ? 9.284 -15.749 0.166 1.00 89.31 92 ARG A C 1
ATOM 723 O O . ARG A 1 92 ? 10.068 -16.304 -0.597 1.00 89.31 92 ARG A O 1
ATOM 730 N N . LEU A 1 93 ? 8.374 -14.869 -0.248 1.00 87.94 93 LEU A N 1
ATOM 731 C CA . LEU A 1 93 ? 8.074 -14.576 -1.650 1.00 87.94 93 LEU A CA 1
ATOM 732 C C . LEU A 1 93 ? 8.706 -13.273 -2.158 1.00 87.94 93 LEU A C 1
ATOM 734 O O . LEU A 1 93 ? 8.746 -13.063 -3.367 1.00 87.94 93 LEU A O 1
ATOM 738 N N . TRP A 1 94 ? 9.265 -12.422 -1.293 1.00 89.19 94 TRP A N 1
ATOM 739 C CA . TRP A 1 94 ? 9.959 -11.200 -1.716 1.00 89.19 94 TRP A CA 1
ATOM 740 C C . TRP A 1 94 ? 11.074 -11.424 -2.759 1.00 89.19 94 TRP A C 1
ATOM 742 O O . TRP A 1 94 ? 11.216 -10.555 -3.622 1.00 89.19 94 TRP A O 1
ATOM 752 N N . PRO A 1 95 ? 11.820 -12.556 -2.802 1.00 90.62 95 PRO A N 1
ATOM 753 C CA . PRO A 1 95 ? 12.818 -12.762 -3.850 1.00 90.62 95 PRO A CA 1
ATOM 754 C C . PRO A 1 95 ? 12.182 -12.858 -5.244 1.00 90.62 95 PRO A C 1
ATOM 756 O O . PRO A 1 95 ? 12.819 -12.513 -6.234 1.00 90.62 95 PRO A O 1
ATOM 759 N N . ILE A 1 96 ? 10.910 -13.265 -5.337 1.00 88.06 96 ILE A N 1
ATOM 760 C CA . ILE A 1 96 ? 10.164 -13.330 -6.602 1.00 88.06 96 ILE A CA 1
ATOM 761 C C . ILE A 1 96 ? 9.970 -11.928 -7.184 1.00 88.06 96 ILE A C 1
ATOM 763 O O . ILE A 1 96 ? 10.025 -11.775 -8.400 1.00 88.06 96 ILE A O 1
ATOM 767 N N . LEU A 1 97 ? 9.810 -10.897 -6.345 1.00 85.19 97 LEU A N 1
ATOM 768 C CA . LEU A 1 97 ? 9.742 -9.509 -6.815 1.00 85.19 97 LEU A CA 1
ATOM 769 C C . LEU A 1 97 ? 11.046 -9.100 -7.503 1.00 85.19 97 LEU A C 1
ATOM 771 O O . LEU A 1 97 ? 11.001 -8.524 -8.585 1.00 85.19 97 LEU A O 1
ATOM 775 N N . LEU A 1 98 ? 12.202 -9.447 -6.926 1.00 86.88 98 LEU A N 1
ATOM 776 C CA . LEU A 1 98 ? 13.501 -9.181 -7.552 1.00 86.88 98 LEU A CA 1
ATOM 777 C C . LEU A 1 98 ? 13.653 -9.921 -8.884 1.00 86.88 98 LEU A C 1
ATOM 779 O O . LEU A 1 98 ? 14.133 -9.337 -9.852 1.00 86.88 98 LEU A O 1
ATOM 783 N N . VAL A 1 99 ? 13.214 -11.181 -8.950 1.00 87.44 99 VAL A N 1
ATOM 784 C CA . VAL A 1 99 ? 13.222 -11.961 -10.197 1.00 87.44 99 VAL A CA 1
ATOM 785 C C . VAL A 1 99 ? 12.309 -11.321 -11.240 1.00 87.44 99 VAL A C 1
ATOM 787 O O . VAL A 1 99 ? 12.722 -11.155 -12.381 1.00 87.44 99 VAL A O 1
ATOM 790 N N . ALA A 1 100 ? 11.099 -10.912 -10.859 1.00 84.00 100 ALA A N 1
ATOM 791 C CA . ALA A 1 100 ? 10.154 -10.258 -11.756 1.00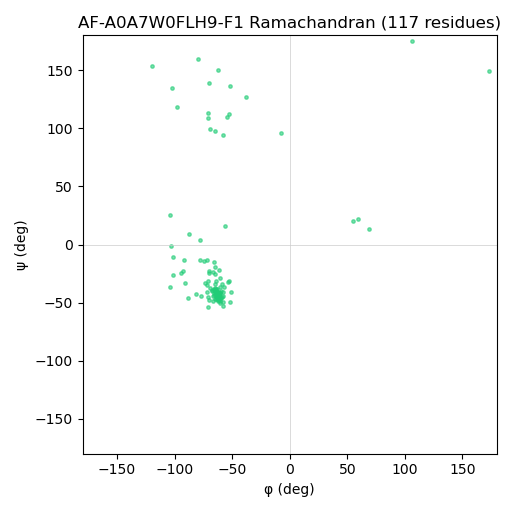 84.00 100 ALA A CA 1
ATOM 792 C C . ALA A 1 100 ? 10.709 -8.939 -12.301 1.00 84.00 100 ALA A C 1
ATOM 794 O O . ALA A 1 100 ? 10.630 -8.710 -13.502 1.00 84.00 100 ALA A O 1
ATOM 795 N N . ILE A 1 101 ? 11.331 -8.120 -11.447 1.00 81.31 101 ILE A N 1
ATOM 796 C CA . ILE A 1 101 ? 12.009 -6.882 -11.851 1.00 81.31 101 ILE A CA 1
ATOM 797 C C . ILE A 1 101 ? 13.177 -7.195 -12.793 1.00 81.31 101 ILE A C 1
ATOM 799 O O . ILE A 1 101 ? 13.317 -6.553 -13.827 1.00 81.31 101 ILE A O 1
ATOM 803 N N . GLY A 1 102 ? 14.000 -8.199 -12.480 1.00 82.75 102 GLY A N 1
ATOM 804 C CA . GLY A 1 102 ? 15.115 -8.610 -13.335 1.00 82.75 102 GLY A CA 1
ATOM 805 C C . GLY A 1 102 ? 14.656 -9.093 -14.714 1.00 82.75 102 GLY A C 1
ATOM 806 O O . GLY A 1 102 ? 15.230 -8.698 -15.726 1.00 82.75 102 GLY A O 1
ATOM 807 N N . LEU A 1 103 ? 13.589 -9.895 -14.770 1.00 83.00 103 LEU A N 1
ATOM 808 C CA . LEU A 1 103 ? 12.970 -10.333 -16.023 1.00 83.00 103 LEU A CA 1
ATOM 809 C C . LEU A 1 103 ? 12.392 -9.145 -16.794 1.00 83.00 103 LEU A C 1
ATOM 811 O O . LEU A 1 103 ? 12.622 -9.034 -17.993 1.00 83.00 103 LEU A O 1
ATOM 815 N N . ASP A 1 104 ? 11.703 -8.230 -16.120 1.00 74.50 104 ASP A N 1
ATOM 816 C CA . ASP A 1 104 ? 11.153 -7.028 -16.747 1.00 74.50 104 ASP A CA 1
ATOM 817 C C . ASP A 1 104 ? 12.263 -6.115 -17.293 1.00 74.50 104 ASP A C 1
ATOM 819 O O . ASP A 1 104 ? 12.096 -5.518 -18.343 1.00 74.50 104 ASP A O 1
ATOM 823 N N . VAL A 1 105 ? 13.448 -6.070 -16.677 1.00 75.19 105 VAL A N 1
ATOM 824 C CA . 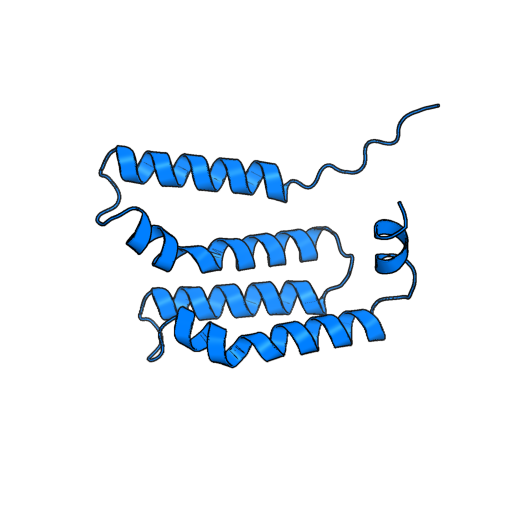VAL A 1 105 ? 14.611 -5.338 -17.219 1.00 75.19 105 VAL A CA 1
ATOM 825 C C . VAL A 1 105 ? 15.214 -6.028 -18.449 1.00 75.19 105 VAL A C 1
ATOM 827 O O . VAL A 1 105 ? 15.705 -5.357 -19.357 1.00 75.19 105 VAL A O 1
ATOM 830 N N . ILE A 1 106 ? 15.198 -7.362 -18.494 1.00 78.88 106 ILE A N 1
ATOM 831 C CA . ILE A 1 106 ? 15.754 -8.140 -19.612 1.00 78.88 106 ILE A CA 1
ATOM 832 C C . ILE A 1 106 ? 14.810 -8.123 -20.823 1.00 78.88 106 ILE A C 1
ATOM 834 O O . ILE A 1 106 ? 15.265 -7.954 -21.955 1.00 78.88 106 ILE A O 1
ATOM 838 N N . PHE A 1 107 ? 13.510 -8.310 -20.588 1.00 72.62 107 PHE A N 1
ATOM 839 C CA . PHE A 1 107 ? 12.477 -8.417 -21.624 1.00 72.62 107 PHE A CA 1
ATOM 840 C C . PHE A 1 107 ? 11.788 -7.081 -21.930 1.00 72.62 107 PHE A C 1
ATOM 842 O O . PHE A 1 107 ? 11.272 -6.889 -23.032 1.00 72.62 107 PHE A O 1
ATOM 849 N N . GLY A 1 108 ? 11.790 -6.150 -20.977 1.00 59.94 108 GLY A N 1
ATOM 850 C CA . GLY A 1 108 ? 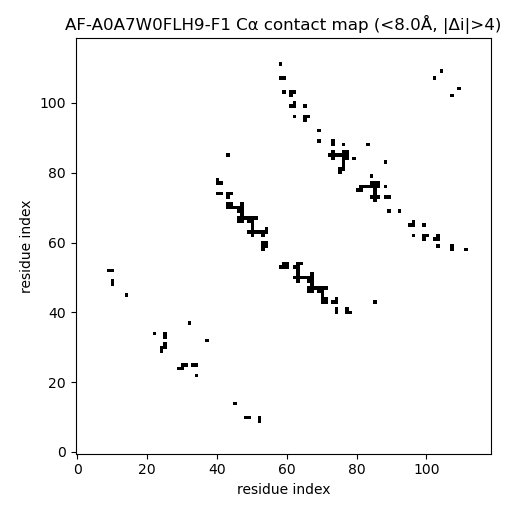11.301 -4.789 -21.135 1.00 59.94 108 GLY A CA 1
ATOM 851 C C . GLY A 1 108 ? 12.247 -4.012 -22.029 1.00 59.94 108 GLY A C 1
ATOM 852 O O . GLY A 1 108 ? 13.382 -3.690 -21.682 1.00 59.94 108 GLY A O 1
ATOM 853 N N . ASN A 1 109 ? 11.757 -3.742 -23.230 1.00 52.69 109 ASN A N 1
ATOM 854 C CA . ASN A 1 109 ? 12.402 -2.951 -24.261 1.00 52.69 109 ASN A CA 1
ATOM 855 C C . ASN A 1 109 ? 13.152 -1.743 -23.654 1.00 52.69 109 ASN A C 1
ATOM 857 O O . ASN A 1 109 ? 12.564 -0.950 -22.919 1.00 52.69 109 ASN A O 1
ATOM 861 N N . ARG A 1 110 ? 14.440 -1.598 -23.991 1.00 50.12 110 ARG A N 1
ATOM 862 C CA . ARG A 1 110 ? 15.466 -0.693 -23.418 1.00 50.12 110 ARG A CA 1
ATOM 863 C C . ARG A 1 110 ? 15.157 0.828 -23.402 1.00 50.12 110 ARG A C 1
ATOM 865 O O . ARG A 1 110 ? 16.075 1.624 -23.241 1.00 50.12 110 ARG A O 1
ATOM 872 N N . GLY A 1 111 ? 13.912 1.270 -23.590 1.00 48.56 111 GLY A N 1
ATOM 873 C CA . GLY A 1 111 ? 13.538 2.679 -23.763 1.00 48.56 111 GLY A CA 1
ATOM 874 C C . GLY A 1 111 ? 12.888 3.376 -22.559 1.00 48.56 111 GLY A C 1
ATOM 875 O O . GLY A 1 111 ? 13.151 4.556 -22.350 1.00 48.56 111 GLY A O 1
ATOM 876 N N . SER A 1 112 ? 12.049 2.702 -21.759 1.00 51.53 112 SER A N 1
ATOM 877 C CA . SER A 1 112 ? 11.174 3.416 -20.798 1.00 51.53 112 SER A CA 1
ATOM 878 C C . SER A 1 112 ? 11.842 3.663 -19.435 1.00 51.53 112 SER A C 1
ATOM 880 O O . SER A 1 112 ? 11.856 4.795 -18.944 1.00 51.53 112 SER A O 1
ATOM 882 N N . VAL A 1 113 ? 12.503 2.648 -18.862 1.00 56.09 113 VAL A N 1
ATOM 883 C CA . VAL A 1 113 ? 13.050 2.696 -17.488 1.00 56.09 113 VAL A CA 1
ATOM 884 C C . VAL A 1 113 ? 14.218 3.684 -17.342 1.00 56.09 113 VAL A C 1
ATOM 886 O O . VAL A 1 113 ? 14.267 4.439 -16.375 1.00 56.09 113 VAL A O 1
ATOM 889 N N . TRP A 1 114 ? 15.122 3.761 -18.327 1.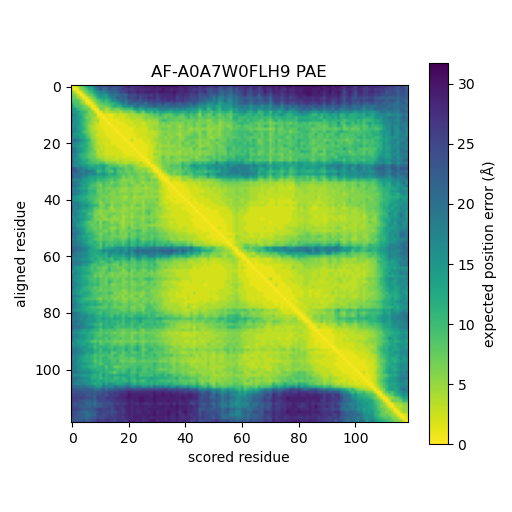00 49.41 114 TRP A N 1
ATOM 890 C CA . TRP A 1 114 ? 16.237 4.724 -18.312 1.00 49.41 114 TRP A CA 1
ATOM 891 C C . TRP A 1 114 ? 15.776 6.175 -18.529 1.00 49.41 114 TRP A C 1
ATOM 893 O O . TRP A 1 114 ? 16.350 7.099 -17.958 1.00 49.41 114 TRP A O 1
ATOM 903 N N . SER A 1 115 ? 14.703 6.391 -19.299 1.00 51.66 115 SER A N 1
ATOM 904 C CA . SER A 1 115 ? 14.216 7.741 -19.625 1.00 51.66 115 SER A CA 1
ATOM 905 C C . SER A 1 115 ? 13.586 8.482 -18.437 1.00 51.66 115 SER A C 1
ATOM 907 O O . SER A 1 115 ? 13.554 9.710 -18.433 1.00 51.66 115 SER A O 1
ATOM 909 N N . ASN A 1 116 ? 13.120 7.755 -17.413 1.00 53.00 116 ASN A N 1
ATOM 910 C CA . ASN A 1 116 ? 12.550 8.336 -16.192 1.00 53.00 116 ASN A CA 1
ATOM 911 C C . ASN A 1 116 ? 13.581 8.541 -15.072 1.00 53.00 116 ASN A C 1
ATOM 913 O O . ASN A 1 116 ? 13.276 9.230 -14.107 1.00 53.00 116 ASN A O 1
ATOM 917 N N . LEU A 1 117 ? 14.776 7.954 -15.192 1.00 54.38 117 LEU A N 1
ATOM 918 C CA . LEU A 1 117 ? 15.854 8.079 -14.203 1.00 54.38 117 LEU A CA 1
ATOM 919 C C . LEU A 1 117 ? 16.813 9.237 -14.528 1.00 54.38 117 LEU A C 1
ATOM 921 O O . LEU A 1 117 ? 17.448 9.781 -13.632 1.00 54.38 117 LEU A O 1
ATOM 925 N N . PHE A 1 118 ? 16.871 9.649 -15.798 1.00 57.22 118 PHE A N 1
ATOM 926 C CA . PHE A 1 118 ? 17.655 10.793 -16.282 1.00 57.22 118 PHE A CA 1
ATOM 927 C C . PHE A 1 118 ? 16.804 12.041 -16.578 1.00 57.22 118 PHE A C 1
ATOM 929 O O . PHE A 1 118 ? 17.200 12.868 -17.402 1.00 57.22 118 PHE A O 1
ATOM 936 N N . ARG A 1 119 ? 15.632 12.195 -15.943 1.00 46.22 119 ARG A N 1
ATOM 937 C CA . ARG A 1 119 ? 14.764 13.363 -16.152 1.00 46.22 119 ARG A CA 1
ATOM 938 C C . ARG A 1 119 ? 14.280 14.011 -14.869 1.00 46.22 119 ARG A C 1
ATOM 940 O O . ARG A 1 119 ? 13.911 13.261 -13.945 1.00 46.22 119 ARG A O 1
#

Solvent-accessible surface area (backbone atoms only — not comparable to full-atom values): 6707 Å² total; per-residue (Å²): 133,83,80,78,73,68,85,76,65,61,60,61,62,49,50,51,50,53,51,52,53,51,54,48,40,47,71,74,61,74,45,86,75,52,74,64,58,52,45,72,40,49,52,31,53,58,37,29,52,52,10,49,50,36,49,72,68,62,79,44,65,59,42,17,50,50,34,29,52,50,16,50,55,25,34,39,12,46,68,64,76,40,99,51,45,18,69,60,47,42,78,70,47,52,65,55,55,56,51,31,49,52,48,40,61,73,72,35,68,93,62,60,74,64,59,64,74,79,104

pLDDT: mean 78.78, std 13.19, range [46.22, 92.12]

Secondary structure (DSSP, 8-state):
---------THHHHHHHHHHHHHHHHHTT-S-S-HHHHHHHHTHHHHHHHHHHHHHHTS-SHHHHHHHHHHHHHHHHHTTSSSS-HHHHHHHHHHHHHHHHHHHHHHS-TTHHHHTT--

Radius of gyration: 17.14 Å; Cα contacts (8 Å, |Δi|>4): 100; chains: 1; bounding box: 35×48×42 Å

Sequence (119 aa):
MEAKKKPESLFFPLLLVALGVFIFLINIGTVSGTLWENLMQYWPVILIIAGLDGLYRRDGWVGPMVLLGLGTIMLLGNLHYLEFGGFALFLRLWPILLVAIGLDVIFGNRGSVWSNLFR